Protein AF-A0A1F2XD85-F1 (afdb_monomer_lite)

Sequence (61 aa):
MAATFGSGTGTLSGDVTVYFCTQEATELCLIDRVRIEVAVLVAAGAAADLALEYAVPPPAG

Secondary structure (DSSP, 8-state):
-PPPPPSEEEEEEEEEEEEEEETTEEEEEEEEEEEEEEEEEEPTT--S------PPPPP--

Foldseek 3Di:
DDDADDWDKDKDKDKDWDWQDDPVCPPDTDIDIDIDIDIDTDDHPDDPDDDDDDDDDDDDD

Structure (mmCIF, N/CA/C/O backbone):
data_AF-A0A1F2XD85-F1
#
_entry.id   AF-A0A1F2XD85-F1
#
loop_
_atom_site.group_PDB
_atom_site.id
_atom_site.type_symbol
_atom_site.label_atom_id
_atom_site.label_alt_id
_atom_site.label_comp_id
_atom_site.label_asym_id
_atom_site.label_entity_id
_atom_site.label_seq_id
_atom_site.pdbx_PDB_ins_code
_atom_site.Cartn_x
_atom_site.Cartn_y
_atom_site.Cartn_z
_atom_site.occupancy
_atom_site.B_iso_or_equiv
_atom_site.auth_seq_id
_atom_site.auth_comp_id
_atom_site.auth_asym_id
_atom_site.auth_atom_id
_atom_site.pdbx_PDB_model_num
ATOM 1 N N . MET A 1 1 ? 24.116 4.165 0.287 1.00 47.84 1 MET A N 1
ATOM 2 C CA . MET A 1 1 ? 24.230 3.452 -1.006 1.00 47.84 1 MET A CA 1
ATOM 3 C C . MET A 1 1 ? 22.900 3.603 -1.719 1.00 47.84 1 MET A C 1
ATOM 5 O O . MET A 1 1 ? 21.894 3.266 -1.113 1.00 47.84 1 MET A O 1
ATOM 9 N N . ALA A 1 2 ? 22.878 4.165 -2.929 1.00 62.78 2 ALA A N 1
ATOM 10 C CA . ALA A 1 2 ? 21.656 4.253 -3.728 1.00 62.78 2 ALA A CA 1
ATOM 11 C C . ALA A 1 2 ? 21.421 2.906 -4.426 1.00 62.78 2 ALA A C 1
ATOM 13 O O . ALA A 1 2 ? 22.334 2.383 -5.069 1.00 62.78 2 ALA A O 1
ATOM 14 N N . ALA A 1 3 ? 20.233 2.323 -4.267 1.00 64.00 3 ALA A N 1
ATOM 15 C CA . ALA A 1 3 ? 19.852 1.131 -5.014 1.00 64.00 3 ALA A CA 1
ATOM 16 C C . ALA A 1 3 ? 19.745 1.482 -6.506 1.00 64.00 3 ALA A C 1
ATOM 18 O O . ALA A 1 3 ? 19.192 2.519 -6.865 1.00 64.00 3 ALA A O 1
ATOM 19 N N . THR A 1 4 ? 20.308 0.640 -7.375 1.00 6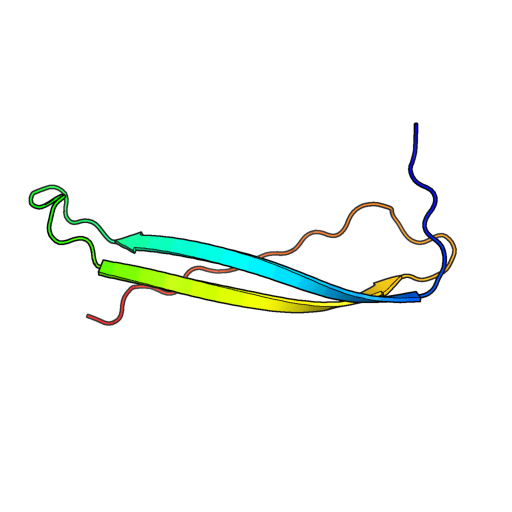8.25 4 THR A N 1
ATOM 20 C CA . THR A 1 4 ? 20.162 0.776 -8.831 1.00 68.25 4 THR A CA 1
ATOM 21 C C . THR A 1 4 ? 19.140 -0.249 -9.293 1.00 68.25 4 THR A C 1
ATOM 23 O O . THR A 1 4 ? 19.346 -1.447 -9.103 1.00 68.25 4 THR A O 1
ATOM 26 N N . PHE A 1 5 ? 18.037 0.213 -9.875 1.00 72.69 5 PHE A N 1
ATOM 27 C CA . PHE A 1 5 ? 16.971 -0.663 -10.344 1.00 72.69 5 PHE A CA 1
ATOM 28 C C . PHE A 1 5 ? 17.158 -0.983 -11.830 1.00 72.69 5 PHE A C 1
ATOM 30 O O . PHE A 1 5 ? 17.355 -0.088 -12.654 1.00 72.69 5 PHE A O 1
ATOM 37 N N . GLY A 1 6 ? 17.116 -2.272 -12.168 1.00 77.31 6 GLY A N 1
ATOM 38 C CA . GLY A 1 6 ? 17.022 -2.731 -13.551 1.00 77.31 6 GLY A CA 1
ATOM 39 C C . GLY A 1 6 ? 15.584 -2.647 -14.058 1.00 77.31 6 GLY A C 1
ATOM 40 O O . GLY A 1 6 ? 14.640 -2.619 -13.269 1.00 77.31 6 GLY A O 1
ATOM 41 N N . SER A 1 7 ? 15.407 -2.627 -15.377 1.00 87.19 7 SER A N 1
ATOM 42 C CA . SER A 1 7 ? 14.070 -2.662 -15.963 1.00 87.19 7 SER A CA 1
ATOM 43 C C . SER A 1 7 ? 13.391 -4.011 -15.724 1.00 87.19 7 SER A C 1
ATOM 45 O O . SER A 1 7 ? 14.027 -5.052 -15.900 1.00 87.19 7 SER A O 1
ATOM 47 N N . GLY A 1 8 ? 12.102 -4.007 -15.399 1.00 88.38 8 GLY A N 1
ATOM 48 C CA . GLY A 1 8 ? 11.342 -5.233 -15.175 1.00 88.38 8 GLY A CA 1
ATOM 49 C C . GLY A 1 8 ? 9.904 -4.977 -14.746 1.00 88.38 8 GLY A C 1
ATOM 50 O O . GLY A 1 8 ? 9.495 -3.840 -14.529 1.00 88.38 8 GLY A O 1
ATOM 51 N N . THR A 1 9 ? 9.138 -6.053 -14.616 1.00 89.75 9 THR A N 1
ATOM 52 C CA . THR A 1 9 ? 7.769 -6.028 -14.092 1.00 89.75 9 THR A CA 1
ATOM 53 C C . THR A 1 9 ? 7.670 -6.918 -12.869 1.00 89.75 9 THR A C 1
ATOM 55 O O . THR A 1 9 ? 8.281 -7.985 -12.831 1.00 89.75 9 THR A O 1
ATOM 58 N N . GLY A 1 10 ? 6.856 -6.521 -11.903 1.00 89.44 10 GLY A N 1
ATOM 59 C CA . GLY A 1 10 ? 6.557 -7.338 -10.736 1.00 89.44 10 GLY A CA 1
ATOM 60 C C . GLY A 1 10 ? 5.239 -6.932 -10.100 1.00 89.44 10 GLY A C 1
ATOM 61 O O . GLY A 1 10 ? 4.619 -5.954 -10.509 1.00 89.44 10 GLY A O 1
ATOM 62 N N . THR A 1 11 ? 4.824 -7.680 -9.087 1.00 91.31 11 THR A N 1
ATOM 63 C CA . THR A 1 11 ? 3.669 -7.325 -8.262 1.00 91.31 11 THR A CA 1
ATOM 64 C C . THR A 1 11 ? 4.176 -6.894 -6.899 1.00 91.31 11 THR A C 1
ATOM 66 O O . THR A 1 11 ? 4.901 -7.641 -6.242 1.00 91.31 11 THR A O 1
ATOM 69 N N . LEU A 1 12 ? 3.797 -5.693 -6.476 1.00 88.62 12 LEU A N 1
ATOM 70 C CA . LEU A 1 12 ? 3.977 -5.239 -5.109 1.00 88.62 12 LEU A CA 1
ATOM 71 C C . LEU A 1 12 ? 2.724 -5.611 -4.319 1.00 88.62 12 LEU A C 1
ATOM 73 O O . LEU A 1 12 ? 1.615 -5.235 -4.697 1.00 88.62 12 LEU A O 1
ATOM 77 N N . SER A 1 13 ? 2.908 -6.376 -3.248 1.00 91.62 13 SER A N 1
ATOM 78 C CA . SER A 1 13 ? 1.830 -6.798 -2.359 1.00 91.62 13 SER A CA 1
ATOM 79 C C . SER A 1 13 ? 2.021 -6.208 -0.968 1.00 91.62 13 SER A C 1
ATOM 81 O O . SER A 1 13 ? 3.139 -6.213 -0.452 1.00 91.62 13 SER A O 1
ATOM 83 N N . GLY A 1 14 ? 0.936 -5.758 -0.349 1.00 90.00 14 GLY A N 1
ATOM 84 C CA . GLY A 1 14 ? 0.917 -5.308 1.038 1.00 90.00 14 GLY A CA 1
ATOM 85 C C . GLY A 1 14 ? -0.358 -5.756 1.739 1.00 90.00 14 GLY A C 1
ATOM 86 O O . GLY A 1 14 ? -1.425 -5.784 1.132 1.00 90.00 14 GLY A O 1
ATOM 87 N N . ASP A 1 15 ? -0.247 -6.093 3.018 1.00 92.75 15 ASP A N 1
ATOM 88 C CA . ASP A 1 15 ? -1.382 -6.476 3.852 1.00 92.75 15 ASP A CA 1
ATOM 89 C C . ASP A 1 15 ? -1.686 -5.346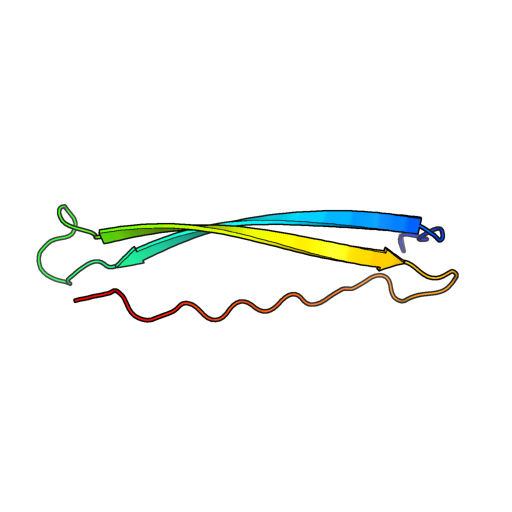 4.844 1.00 92.75 15 ASP A C 1
ATOM 91 O O . ASP A 1 15 ? -0.820 -4.916 5.608 1.00 92.75 15 ASP A O 1
ATOM 95 N N . VAL A 1 16 ? -2.927 -4.863 4.836 1.00 88.75 16 VAL A N 1
ATOM 96 C CA . VAL A 1 16 ? -3.433 -3.827 5.741 1.00 88.75 16 VAL A CA 1
ATOM 97 C C . VAL A 1 16 ? -4.460 -4.461 6.667 1.00 88.75 16 VAL A C 1
ATOM 99 O O . VAL A 1 16 ? -5.430 -5.064 6.215 1.00 88.75 16 VAL A O 1
ATOM 102 N N . THR A 1 17 ? -4.256 -4.329 7.977 1.00 89.56 17 THR A N 1
ATOM 103 C CA . THR A 1 17 ? -5.257 -4.714 8.980 1.00 89.56 17 THR A CA 1
ATOM 104 C C . THR A 1 17 ? -5.789 -3.461 9.657 1.00 89.56 17 THR A C 1
ATOM 106 O O . THR A 1 17 ? -5.022 -2.719 10.270 1.00 89.56 17 THR A O 1
ATOM 109 N N . VAL A 1 18 ? -7.094 -3.233 9.546 1.00 86.94 18 VAL A N 1
ATOM 110 C CA . VAL A 1 18 ? -7.791 -2.084 10.124 1.00 86.94 18 VAL A CA 1
ATOM 111 C C . VAL A 1 18 ? -8.606 -2.550 11.323 1.00 86.94 18 VAL A C 1
ATOM 113 O O . VAL A 1 18 ? -9.358 -3.518 11.236 1.00 86.94 18 VAL A O 1
ATOM 116 N N . TYR A 1 19 ? -8.453 -1.851 12.445 1.00 85.88 19 TYR A N 1
ATOM 117 C CA . TYR A 1 1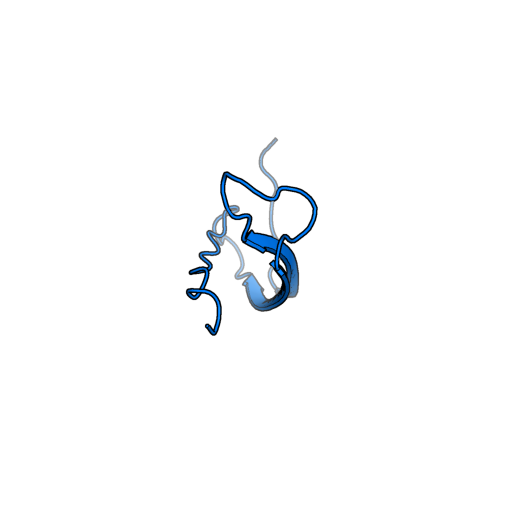9 ? -9.169 -2.133 13.684 1.00 85.88 19 TYR A CA 1
ATOM 118 C C . TYR A 1 19 ? -10.156 -1.001 13.961 1.00 85.88 19 TYR A C 1
ATOM 120 O O . TYR A 1 19 ? -9.755 0.110 14.310 1.00 85.88 19 TYR A O 1
ATOM 128 N N . PHE A 1 20 ? -11.449 -1.279 13.816 1.00 84.44 20 PHE A N 1
ATOM 129 C CA . PHE A 1 20 ? -12.518 -0.349 14.161 1.00 84.44 20 PHE A CA 1
ATOM 130 C C . PHE A 1 20 ? -13.014 -0.663 15.571 1.00 84.44 20 PHE A C 1
ATOM 132 O O . PHE A 1 20 ? -13.842 -1.551 15.771 1.00 84.44 20 PHE A O 1
ATOM 139 N N . CYS A 1 21 ? -12.472 0.049 16.556 1.00 81.62 21 CYS A N 1
ATOM 140 C CA . CYS A 1 21 ? -12.820 -0.123 17.963 1.00 81.62 21 CYS A CA 1
ATOM 141 C C . CYS A 1 21 ? -13.733 1.015 18.435 1.00 81.62 21 CYS A C 1
ATOM 143 O O . CYS A 1 21 ? -13.470 2.186 18.154 1.00 81.62 21 CYS A O 1
ATOM 145 N N . THR A 1 22 ? -14.782 0.691 19.191 1.00 73.56 22 THR A N 1
ATOM 146 C CA . THR A 1 22 ? -15.530 1.696 19.957 1.00 73.56 22 THR A CA 1
ATOM 147 C C . THR A 1 22 ? -14.767 2.006 21.248 1.00 73.56 22 THR A C 1
ATOM 149 O O . THR A 1 22 ? -14.124 1.125 21.819 1.00 73.56 22 THR A O 1
ATOM 152 N N . GLN A 1 23 ? -14.804 3.260 21.719 1.00 69.69 23 GLN A N 1
ATOM 153 C CA . GLN A 1 23 ? -14.037 3.673 22.908 1.00 69.69 23 GLN A CA 1
ATOM 154 C C . GLN A 1 23 ? -14.409 2.895 24.183 1.00 69.69 23 GLN A C 1
ATOM 156 O O . GLN A 1 23 ? -13.590 2.801 25.092 1.00 69.69 23 GLN A O 1
ATOM 161 N N . GLU A 1 24 ? -15.614 2.325 24.243 1.00 66.25 24 GLU A N 1
ATOM 162 C CA . GLU A 1 24 ? -16.139 1.634 25.427 1.00 66.25 24 GLU A CA 1
ATOM 163 C C . GLU A 1 24 ? -16.030 0.099 25.357 1.00 66.25 24 GLU A C 1
ATOM 165 O O . GLU A 1 24 ? -16.315 -0.571 26.347 1.00 66.25 24 GLU A O 1
ATOM 170 N N . ALA A 1 25 ? -15.607 -0.480 24.223 1.00 61.31 25 ALA A N 1
ATOM 171 C CA . ALA A 1 25 ? -15.511 -1.933 24.056 1.00 61.31 25 ALA A CA 1
ATOM 172 C C . ALA A 1 25 ? -14.321 -2.340 23.169 1.00 61.31 25 ALA A C 1
ATOM 174 O O . ALA A 1 25 ? -14.476 -2.733 22.012 1.00 61.31 25 ALA A O 1
ATOM 175 N N . THR A 1 26 ? -13.116 -2.314 23.742 1.00 58.38 26 THR A N 1
ATOM 176 C CA . THR A 1 26 ? -11.874 -2.803 23.109 1.00 58.38 26 THR A CA 1
ATOM 177 C C . THR A 1 26 ? -11.922 -4.280 22.709 1.00 58.38 26 THR A C 1
ATOM 179 O O . THR A 1 26 ? -11.135 -4.711 21.872 1.00 58.38 26 THR A O 1
ATOM 182 N N . GLU A 1 27 ? -12.837 -5.063 23.279 1.00 64.94 27 GLU A N 1
ATOM 183 C CA . GLU A 1 2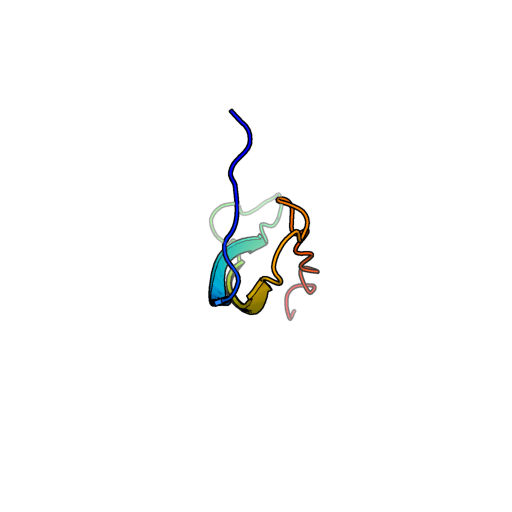7 ? -12.971 -6.500 23.006 1.00 64.94 27 GLU A CA 1
ATOM 184 C C . GLU A 1 27 ? -13.887 -6.809 21.807 1.00 64.94 27 GLU A C 1
ATOM 186 O O . GLU A 1 27 ? -13.941 -7.947 21.349 1.00 64.94 27 GLU A O 1
ATOM 191 N N . LEU A 1 28 ? -14.579 -5.795 21.266 1.00 67.38 28 LEU A N 1
ATOM 192 C CA . LEU A 1 28 ? -15.532 -5.916 20.156 1.00 67.38 28 LEU A CA 1
ATOM 193 C C . LEU A 1 28 ? -15.097 -5.100 18.929 1.00 67.38 28 LEU A C 1
ATOM 195 O O . LEU A 1 28 ? -15.928 -4.513 18.238 1.00 67.38 28 LEU A O 1
ATOM 199 N N . CYS A 1 29 ? -13.792 -5.028 18.656 1.00 80.62 29 CYS A N 1
ATOM 200 C CA . CYS A 1 29 ? -13.321 -4.347 17.453 1.00 80.62 29 CYS A CA 1
ATOM 201 C C . CYS A 1 29 ? -13.724 -5.135 16.198 1.00 80.62 29 CYS A C 1
ATOM 203 O O . CYS A 1 29 ? -13.445 -6.331 16.087 1.00 80.62 29 CYS A O 1
ATOM 205 N N . LEU A 1 30 ? -14.308 -4.449 15.216 1.00 83.19 30 LEU A N 1
ATOM 206 C CA . LEU A 1 30 ? -14.416 -4.991 13.866 1.00 83.19 30 LEU A CA 1
ATOM 207 C C . LEU A 1 30 ? -13.017 -4.964 13.239 1.00 83.19 30 LEU A C 1
ATOM 209 O O . LEU A 1 30 ? -12.368 -3.916 13.195 1.00 83.19 30 LEU A O 1
ATOM 213 N N . ILE A 1 31 ? -12.550 -6.123 12.780 1.00 86.81 31 ILE A N 1
ATOM 214 C CA . ILE A 1 31 ? -11.241 -6.278 12.143 1.00 86.81 31 ILE A CA 1
ATOM 215 C C . ILE A 1 31 ? -11.465 -6.459 10.648 1.00 86.81 31 ILE A C 1
ATOM 217 O O . ILE A 1 31 ? -12.045 -7.463 10.234 1.00 86.81 31 ILE A O 1
ATOM 221 N N . ASP A 1 32 ? -10.961 -5.523 9.852 1.00 86.81 32 ASP A N 1
ATOM 222 C CA . ASP A 1 32 ? -10.929 -5.635 8.397 1.00 86.81 32 ASP A CA 1
ATOM 223 C C . ASP A 1 32 ? -9.503 -5.936 7.919 1.00 86.81 32 ASP A C 1
ATOM 225 O O . ASP A 1 32 ? -8.524 -5.404 8.448 1.00 86.81 32 ASP A O 1
ATOM 229 N N . ARG A 1 33 ? -9.371 -6.836 6.944 1.00 90.31 33 ARG A N 1
ATOM 230 C CA . ARG A 1 33 ? -8.083 -7.282 6.401 1.00 90.31 33 ARG A CA 1
ATOM 231 C C . ARG A 1 33 ? -8.106 -7.130 4.897 1.00 90.31 33 ARG A C 1
ATOM 233 O O . ARG A 1 33 ? -8.782 -7.881 4.198 1.00 90.31 33 ARG A O 1
ATOM 240 N N . VAL A 1 34 ? -7.310 -6.192 4.411 1.00 89.50 34 VAL A N 1
ATOM 241 C CA . VAL A 1 34 ? -7.247 -5.841 3.001 1.00 89.50 34 VAL A CA 1
ATOM 242 C C . VAL A 1 34 ? -5.872 -6.182 2.469 1.00 89.50 34 VAL A C 1
ATOM 244 O O . VAL A 1 34 ? -4.855 -5.711 2.974 1.00 89.50 34 VAL A O 1
ATOM 247 N N . ARG A 1 35 ? -5.849 -6.998 1.419 1.00 91.88 35 ARG A N 1
ATOM 248 C CA . ARG A 1 35 ? -4.642 -7.275 0.654 1.00 91.88 35 ARG A CA 1
ATOM 249 C C . ARG A 1 35 ? -4.612 -6.365 -0.562 1.00 91.88 35 ARG A C 1
ATOM 251 O O . ARG A 1 35 ? -5.528 -6.378 -1.380 1.00 91.88 35 ARG A O 1
ATOM 258 N N . ILE A 1 36 ? -3.558 -5.573 -0.660 1.00 90.44 36 ILE A N 1
ATOM 259 C CA . ILE A 1 36 ? -3.299 -4.668 -1.770 1.00 90.44 36 ILE A CA 1
ATOM 260 C C . ILE A 1 36 ? -2.313 -5.362 -2.699 1.00 90.44 36 ILE A C 1
ATOM 262 O O . ILE A 1 36 ? -1.243 -5.778 -2.260 1.00 90.44 36 ILE A O 1
ATOM 266 N N . GLU A 1 37 ? -2.656 -5.470 -3.978 1.00 92.50 37 GLU A N 1
ATOM 267 C CA . GLU A 1 37 ? -1.765 -5.980 -5.019 1.00 92.50 37 GLU A CA 1
ATOM 268 C C . GLU A 1 37 ? -1.719 -4.980 -6.169 1.00 92.50 37 GLU A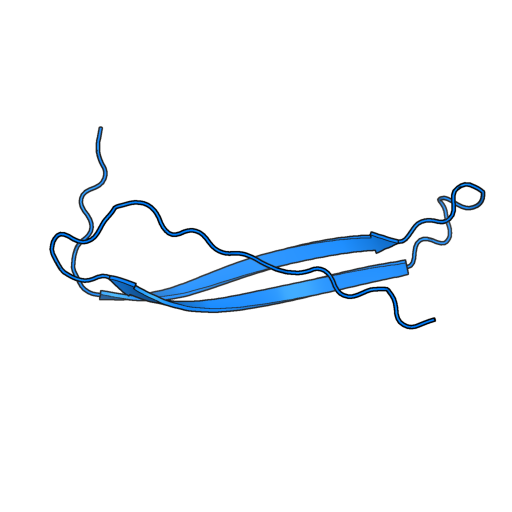 C 1
ATOM 270 O O . GLU A 1 37 ? -2.747 -4.637 -6.752 1.00 92.50 37 GLU A O 1
ATOM 275 N N . VAL A 1 38 ? -0.521 -4.496 -6.490 1.00 90.19 38 VAL A N 1
ATOM 276 C CA . VAL A 1 38 ? -0.307 -3.512 -7.552 1.00 90.19 38 VAL A CA 1
ATOM 277 C C . VAL A 1 38 ? 0.773 -4.016 -8.492 1.00 90.19 38 VAL A C 1
ATOM 279 O O . VAL A 1 38 ? 1.885 -4.336 -8.074 1.00 90.19 38 VAL A O 1
ATOM 282 N N . ALA A 1 39 ? 0.444 -4.094 -9.779 1.00 91.19 39 ALA A N 1
ATOM 283 C CA . ALA A 1 39 ? 1.424 -4.377 -10.816 1.00 91.19 39 ALA A CA 1
ATOM 284 C C . ALA A 1 39 ? 2.335 -3.155 -11.001 1.00 91.19 39 ALA A C 1
ATOM 286 O O . ALA A 1 39 ? 1.861 -2.043 -11.229 1.00 91.19 39 ALA A O 1
ATOM 287 N N . VAL A 1 40 ? 3.643 -3.371 -10.916 1.00 89.62 40 VAL A N 1
ATOM 288 C CA . VAL A 1 40 ? 4.667 -2.334 -11.037 1.00 89.62 40 VAL A CA 1
ATOM 289 C C . VAL A 1 40 ? 5.520 -2.611 -12.268 1.00 89.62 40 VAL A C 1
ATOM 291 O O . VAL A 1 40 ? 5.972 -3.735 -12.493 1.00 89.62 40 VAL A O 1
ATOM 294 N N . LEU A 1 41 ? 5.760 -1.560 -13.049 1.00 88.38 41 LEU A N 1
ATOM 295 C CA . LEU A 1 41 ? 6.732 -1.534 -14.135 1.00 88.38 41 LEU A CA 1
ATOM 296 C C . LEU A 1 41 ? 7.892 -0.630 -13.721 1.00 88.38 41 LEU A C 1
ATOM 298 O O . LEU A 1 41 ? 7.700 0.555 -13.457 1.00 88.38 41 LEU A O 1
ATOM 302 N N . VAL A 1 42 ? 9.099 -1.181 -13.711 1.00 87.75 42 VAL A N 1
ATOM 303 C CA . VAL A 1 42 ? 10.336 -0.433 -13.502 1.00 87.75 42 VAL A CA 1
ATOM 304 C C . VAL A 1 42 ? 10.982 -0.207 -14.862 1.00 87.75 42 VAL A C 1
ATOM 306 O O . VAL A 1 42 ? 11.334 -1.160 -15.559 1.00 87.75 42 VAL A O 1
ATOM 309 N N . ALA A 1 43 ? 11.126 1.055 -15.261 1.00 84.56 43 ALA A N 1
ATOM 310 C CA . ALA A 1 43 ? 11.879 1.434 -16.452 1.00 84.56 43 ALA A CA 1
ATOM 311 C C . ALA A 1 43 ? 13.363 1.652 -16.111 1.00 84.56 43 ALA A C 1
ATOM 313 O O . ALA A 1 43 ? 13.715 1.974 -14.976 1.00 84.56 43 ALA A O 1
ATOM 314 N N . ALA A 1 44 ? 14.249 1.500 -17.098 1.00 81.38 44 ALA A N 1
ATOM 315 C CA . ALA A 1 44 ? 15.668 1.786 -16.904 1.00 81.38 44 ALA A CA 1
ATOM 316 C C . ALA A 1 44 ? 15.874 3.271 -16.550 1.00 81.38 44 ALA A C 1
A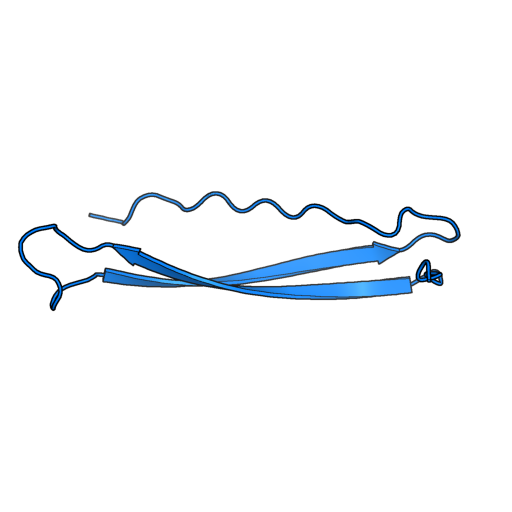TOM 318 O O . ALA A 1 44 ? 15.389 4.151 -17.258 1.00 81.38 44 ALA A O 1
ATOM 319 N N . GLY A 1 45 ? 16.587 3.543 -15.453 1.00 77.19 45 GLY A N 1
ATOM 320 C CA . GLY A 1 45 ? 16.806 4.908 -14.957 1.00 77.19 45 GLY A CA 1
ATOM 321 C C . GLY A 1 45 ? 15.606 5.530 -14.231 1.00 77.19 45 GLY A C 1
ATOM 322 O O . GLY A 1 45 ? 15.626 6.731 -13.969 1.00 77.19 45 GLY A O 1
ATOM 323 N N . ALA A 1 46 ? 14.570 4.744 -13.912 1.00 79.06 46 ALA A N 1
ATOM 324 C CA . ALA A 1 46 ? 13.453 5.199 -13.089 1.00 79.06 46 ALA A CA 1
ATOM 325 C C . ALA A 1 46 ? 13.894 5.543 -11.654 1.00 79.06 46 ALA A C 1
ATOM 327 O O . ALA A 1 46 ? 14.928 5.077 -11.167 1.00 79.06 46 ALA A O 1
ATOM 328 N N . ALA A 1 47 ? 13.081 6.362 -10.981 1.00 78.12 47 ALA A N 1
ATOM 329 C CA . ALA A 1 47 ? 13.280 6.697 -9.578 1.00 78.12 47 ALA A CA 1
ATOM 330 C C . ALA A 1 47 ? 13.233 5.444 -8.688 1.00 78.12 47 ALA A C 1
ATOM 332 O O . ALA A 1 47 ? 12.550 4.467 -8.993 1.00 78.12 47 ALA A O 1
ATOM 333 N N . ALA A 1 48 ? 13.963 5.506 -7.575 1.00 77.81 48 ALA A N 1
ATOM 334 C CA . ALA A 1 48 ? 14.039 4.435 -6.586 1.00 77.81 48 ALA A CA 1
ATOM 335 C C . ALA A 1 48 ? 12.780 4.314 -5.711 1.00 77.81 48 ALA A C 1
ATOM 337 O O . ALA A 1 48 ? 12.555 3.264 -5.110 1.00 77.81 48 ALA A O 1
ATOM 338 N N . ASP A 1 49 ? 11.985 5.383 -5.644 1.00 81.81 49 ASP A N 1
ATOM 339 C CA . ASP A 1 49 ? 10.861 5.511 -4.727 1.00 81.81 49 ASP A CA 1
ATOM 340 C C . ASP A 1 49 ? 9.533 5.431 -5.487 1.00 81.81 49 ASP A C 1
ATOM 342 O O . ASP A 1 49 ? 9.332 6.100 -6.503 1.00 81.81 49 ASP A O 1
ATOM 346 N N . LEU A 1 50 ? 8.611 4.626 -4.960 1.00 81.44 50 LEU A N 1
ATOM 347 C CA . LEU A 1 50 ? 7.235 4.507 -5.433 1.00 81.44 50 LEU A CA 1
ATOM 348 C C . LEU A 1 50 ? 6.298 4.747 -4.248 1.00 81.44 50 LEU A C 1
ATOM 350 O O . LEU A 1 50 ? 6.329 3.998 -3.273 1.00 81.44 50 LEU A O 1
ATOM 354 N N . ALA A 1 51 ? 5.462 5.782 -4.334 1.00 84.25 51 ALA A N 1
ATOM 355 C CA . ALA A 1 51 ? 4.427 6.039 -3.341 1.00 84.25 51 ALA A CA 1
ATOM 356 C C . ALA A 1 51 ? 3.175 5.214 -3.668 1.00 84.25 51 ALA A C 1
ATOM 358 O O . ALA A 1 51 ? 2.655 5.286 -4.783 1.00 84.25 51 ALA A O 1
ATOM 359 N N . LEU A 1 52 ? 2.697 4.440 -2.692 1.00 82.44 52 LEU A N 1
ATOM 360 C CA . LEU A 1 52 ? 1.430 3.723 -2.769 1.00 82.44 52 LEU A CA 1
ATOM 361 C C . LEU A 1 52 ? 0.468 4.324 -1.746 1.00 82.44 52 LEU A C 1
ATOM 363 O O . LEU A 1 52 ? 0.781 4.364 -0.557 1.00 82.44 52 LEU A O 1
ATOM 367 N N . GLU A 1 53 ? -0.697 4.769 -2.202 1.00 86.50 53 GLU A N 1
ATOM 368 C CA . GLU A 1 53 ? -1.727 5.336 -1.335 1.00 86.50 53 GLU A CA 1
ATOM 369 C C . GLU A 1 53 ? -2.938 4.407 -1.285 1.00 86.50 53 GLU A C 1
ATOM 371 O O . GLU A 1 53 ? -3.397 3.894 -2.307 1.00 86.50 53 GLU A O 1
ATOM 376 N N . TYR A 1 54 ? -3.458 4.192 -0.078 1.00 82.75 54 TYR A N 1
ATOM 377 C CA . TYR A 1 54 ? -4.646 3.386 0.164 1.00 82.75 54 TYR A CA 1
ATOM 378 C C . TYR A 1 54 ? -5.613 4.158 1.058 1.00 82.75 54 TYR A C 1
ATOM 380 O O . TYR A 1 54 ? -5.277 4.520 2.187 1.00 82.75 54 TYR A O 1
ATOM 388 N N . ALA A 1 55 ? -6.816 4.412 0.546 1.00 87.44 55 ALA A N 1
ATOM 389 C CA . ALA A 1 55 ? -7.887 5.034 1.309 1.00 87.44 55 ALA A CA 1
ATOM 390 C C . ALA A 1 55 ? -8.675 3.952 2.052 1.00 87.44 55 ALA A C 1
ATOM 392 O O . ALA A 1 55 ? -9.298 3.095 1.426 1.00 87.44 55 ALA A O 1
ATOM 393 N N . VAL A 1 56 ? -8.656 4.009 3.384 1.00 83.12 56 VAL A N 1
ATOM 394 C CA . VAL A 1 56 ? -9.433 3.097 4.228 1.00 83.12 56 VAL A CA 1
ATOM 395 C C . VAL A 1 56 ? -10.918 3.460 4.101 1.00 83.12 56 VAL A C 1
ATOM 397 O O . VAL A 1 56 ? -11.288 4.582 4.463 1.00 83.12 56 VAL A O 1
ATOM 400 N N . PRO A 1 57 ? -11.780 2.564 3.586 1.00 81.00 57 PRO A N 1
ATOM 401 C CA . PRO A 1 57 ? -13.211 2.826 3.543 1.00 81.00 57 PRO A CA 1
ATOM 402 C C . PRO A 1 57 ? -13.793 2.844 4.968 1.00 81.00 57 PRO A C 1
ATOM 404 O O . PRO A 1 57 ? -13.263 2.178 5.862 1.00 81.00 57 PRO A O 1
ATOM 407 N N . PRO A 1 58 ? -14.884 3.591 5.214 1.00 77.50 58 PRO A N 1
ATOM 408 C CA . PRO A 1 58 ? -15.594 3.499 6.483 1.00 77.50 58 PRO A CA 1
ATOM 409 C C . PRO A 1 58 ? -16.126 2.069 6.685 1.00 77.50 58 PRO A C 1
ATOM 411 O O . PRO A 1 58 ? -16.449 1.394 5.702 1.00 77.50 58 PRO A O 1
ATOM 414 N N . PRO A 1 59 ? -16.246 1.605 7.939 1.00 71.00 59 PRO A N 1
ATOM 415 C CA . PRO A 1 59 ? -16.781 0.280 8.212 1.00 71.00 59 PRO A CA 1
ATOM 416 C C . PRO A 1 59 ? -18.233 0.206 7.719 1.00 71.00 59 PRO A C 1
ATOM 418 O O . PRO A 1 59 ? -18.998 1.160 7.886 1.00 71.00 59 PRO A O 1
ATOM 421 N N . ALA A 1 60 ? -18.616 -0.913 7.097 1.00 67.06 60 ALA A N 1
ATOM 422 C CA . ALA A 1 60 ? -20.018 -1.178 6.790 1.00 67.06 60 ALA A CA 1
ATOM 423 C C . ALA A 1 60 ? -20.766 -1.337 8.124 1.00 67.06 60 ALA A C 1
ATOM 425 O O . ALA A 1 60 ? -20.416 -2.211 8.918 1.00 67.06 60 ALA A O 1
ATOM 426 N N . GLY A 1 61 ? -21.695 -0.416 8.394 1.00 55.91 61 GLY A N 1
ATOM 427 C CA . GLY A 1 61 ? -22.492 -0.383 9.625 1.00 55.91 61 GLY A CA 1
ATOM 428 C C . GLY A 1 61 ? -23.509 -1.509 9.733 1.00 55.91 61 GLY A C 1
ATOM 429 O O . GLY A 1 61 ? -23.828 -2.132 8.695 1.00 55.91 61 GLY A O 1
#

Radius of gyration: 17.58 Å; chains: 1; bounding box: 47×14×42 Å

pLDDT: mean 80.66, std 10.45, range [47.84, 92.75]